Protein AF-A0A7X8UW47-F1 (afdb_monomer)

Secondary structure (DSSP, 8-state):
-PPPEEEEE--SS-EEEEEEETTEEEEEEEETTEEEEEEEESSSS-EEEEEE--SSEEEEE--TTEEEEEETTEEEEEESSTTTSB-TTEEEEEEEEE-TTT---EEEEEEEEEPPHHHHHHHHHHHHT------------------

Structure (mmCIF, N/CA/C/O backbone):
data_AF-A0A7X8UW47-F1
#
_entry.id   AF-A0A7X8UW47-F1
#
loop_
_atom_site.group_PDB
_atom_site.id
_atom_site.type_symbol
_atom_site.label_atom_id
_atom_site.label_alt_id
_atom_site.label_comp_id
_atom_site.label_asym_id
_atom_site.label_entity_id
_atom_site.label_seq_id
_atom_site.pdbx_PDB_ins_code
_atom_site.Cartn_x
_atom_site.Cartn_y
_atom_site.Cartn_z
_atom_site.occupancy
_atom_site.B_iso_or_equiv
_atom_site.auth_seq_id
_atom_site.auth_comp_id
_atom_site.auth_asym_id
_atom_site.auth_atom_id
_atom_site.pdbx_PDB_model_num
ATOM 1 N N . MET A 1 1 ? -7.545 12.767 4.825 1.00 47.69 1 MET A N 1
ATOM 2 C CA . MET A 1 1 ? -6.725 11.984 3.876 1.00 47.69 1 MET A CA 1
ATOM 3 C C . MET A 1 1 ? -5.303 12.008 4.398 1.00 47.69 1 MET A C 1
ATOM 5 O O . MET A 1 1 ? -4.862 13.086 4.776 1.00 47.69 1 MET A O 1
ATOM 9 N N . LEU A 1 2 ? -4.621 10.864 4.472 1.00 59.19 2 LEU A N 1
ATOM 10 C CA . LEU A 1 2 ? -3.179 10.858 4.727 1.00 59.19 2 LEU A CA 1
ATOM 11 C C . LEU A 1 2 ? -2.492 11.300 3.430 1.00 59.19 2 LEU A C 1
ATOM 13 O O . LEU A 1 2 ? -2.779 10.758 2.366 1.00 59.19 2 LEU A O 1
ATOM 17 N N . GLY A 1 3 ? -1.684 12.356 3.507 1.00 59.06 3 GLY A N 1
ATOM 18 C CA . GLY A 1 3 ? -0.936 12.866 2.358 1.00 59.06 3 GLY A CA 1
ATOM 19 C C . GLY A 1 3 ? 0.211 11.933 1.948 1.00 59.06 3 GLY A C 1
ATOM 20 O O . GLY A 1 3 ? 0.523 10.987 2.677 1.00 59.06 3 GLY A O 1
ATOM 21 N N . PRO A 1 4 ? 0.869 12.206 0.809 1.00 64.19 4 PRO A N 1
ATOM 22 C CA . PRO A 1 4 ? 2.034 11.442 0.375 1.00 64.19 4 PRO A CA 1
ATOM 23 C C . PRO A 1 4 ? 3.152 11.491 1.428 1.00 64.19 4 PRO A C 1
ATOM 25 O O . PRO A 1 4 ? 3.484 12.549 1.966 1.00 64.19 4 PRO A O 1
ATOM 28 N N . ILE A 1 5 ? 3.737 10.332 1.728 1.00 63.75 5 ILE A N 1
ATOM 29 C CA . ILE A 1 5 ? 4.875 10.145 2.633 1.00 63.75 5 ILE A CA 1
ATOM 30 C C . ILE A 1 5 ? 6.133 9.925 1.798 1.00 63.75 5 ILE A C 1
ATOM 32 O O . ILE A 1 5 ? 6.163 9.082 0.911 1.00 63.75 5 ILE A O 1
ATOM 36 N N . LEU A 1 6 ? 7.199 10.667 2.091 1.00 57.59 6 LEU A N 1
ATOM 37 C CA . LEU A 1 6 ? 8.483 10.515 1.408 1.00 57.59 6 LEU A CA 1
ATOM 38 C C . LEU A 1 6 ? 9.313 9.406 2.063 1.00 57.59 6 LEU A C 1
ATOM 40 O O . LEU A 1 6 ? 9.721 9.542 3.215 1.00 57.59 6 LEU A O 1
ATOM 44 N N . ILE A 1 7 ? 9.609 8.348 1.310 1.00 60.38 7 ILE A N 1
ATOM 45 C CA . ILE A 1 7 ? 10.465 7.233 1.730 1.00 60.38 7 ILE A CA 1
ATOM 46 C C . ILE A 1 7 ? 11.864 7.431 1.171 1.00 60.38 7 ILE A C 1
ATOM 48 O O . ILE A 1 7 ? 12.021 7.440 -0.037 1.00 60.38 7 ILE A O 1
ATOM 52 N N . LEU A 1 8 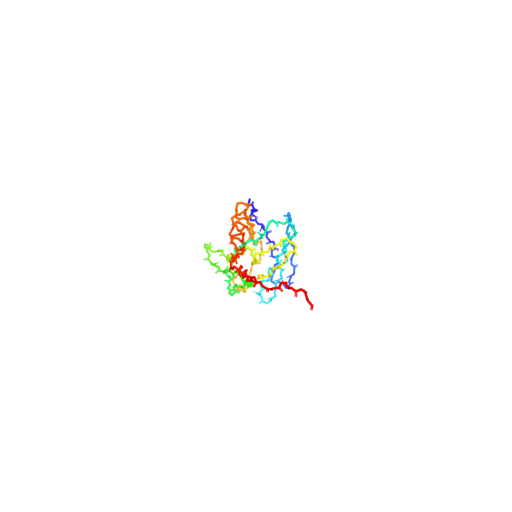? 12.884 7.578 2.016 1.00 51.97 8 LEU A N 1
ATOM 53 C CA . LEU A 1 8 ? 14.282 7.760 1.600 1.00 51.97 8 LEU A CA 1
ATOM 54 C C . LEU A 1 8 ? 14.909 6.396 1.264 1.00 51.97 8 LEU A C 1
ATOM 56 O O . LEU A 1 8 ? 15.164 5.611 2.170 1.00 51.97 8 LEU A O 1
ATOM 60 N N . LEU A 1 9 ? 15.154 6.113 -0.018 1.00 54.44 9 LEU A N 1
ATOM 61 C CA . LEU A 1 9 ? 15.828 4.895 -0.479 1.00 54.44 9 LEU A CA 1
ATOM 62 C C . LEU A 1 9 ? 17.263 5.267 -0.856 1.00 54.44 9 LEU A C 1
ATOM 64 O O . LEU A 1 9 ? 17.506 5.950 -1.848 1.00 54.44 9 LEU A O 1
ATOM 68 N N . ALA A 1 10 ? 18.229 4.901 -0.020 1.00 41.75 10 ALA A N 1
ATOM 69 C CA . ALA A 1 10 ? 19.625 5.263 -0.238 1.00 41.75 10 ALA A CA 1
ATOM 70 C C . ALA A 1 10 ? 20.432 4.075 -0.778 1.00 41.75 10 ALA A C 1
ATOM 72 O O . ALA A 1 10 ? 20.822 3.208 -0.007 1.00 41.75 10 ALA A O 1
ATOM 73 N N . GLY A 1 11 ? 20.791 4.114 -2.065 1.00 39.84 11 GLY A N 1
ATOM 74 C CA . GLY A 1 11 ? 21.943 3.372 -2.592 1.00 39.84 11 GLY A CA 1
ATOM 75 C C . GLY A 1 11 ? 21.636 2.055 -3.310 1.00 39.84 11 GLY A C 1
ATOM 76 O O . GLY A 1 11 ? 20.721 1.328 -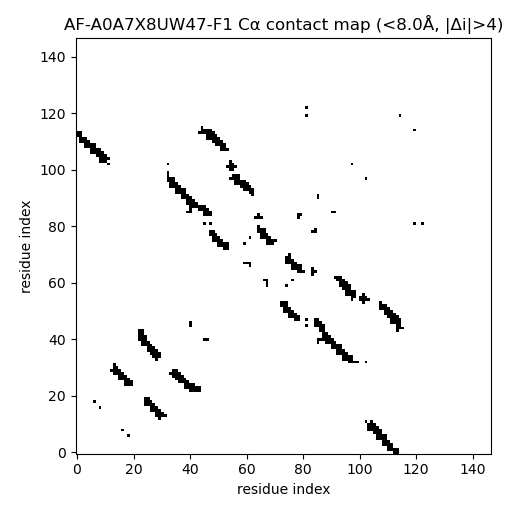2.950 1.00 39.84 11 GLY A O 1
ATOM 77 N N . PHE A 1 12 ? 22.486 1.718 -4.288 1.00 42.22 12 PHE A N 1
ATOM 78 C CA . PHE A 1 12 ? 22.629 0.409 -4.956 1.00 42.22 12 PHE A CA 1
ATOM 79 C C . PHE A 1 12 ? 23.101 -0.718 -3.997 1.00 42.22 12 PHE A C 1
ATOM 81 O O . PHE A 1 12 ? 23.863 -1.602 -4.382 1.00 42.22 12 PHE A O 1
ATOM 88 N N . GLY A 1 13 ? 22.701 -0.672 -2.727 1.00 47.59 13 GLY A N 1
ATOM 89 C CA . GLY A 1 13 ? 23.110 -1.606 -1.685 1.00 47.59 13 GLY A CA 1
ATOM 90 C C . GLY A 1 13 ? 21.907 -2.339 -1.112 1.00 47.59 13 GLY A C 1
ATOM 91 O O . GLY A 1 13 ? 20.848 -1.749 -0.921 1.00 47.59 13 GLY A O 1
ATOM 92 N N . PHE A 1 14 ? 22.087 -3.629 -0.833 1.00 53.28 14 PHE A N 1
ATOM 93 C CA . PHE A 1 14 ? 21.177 -4.414 -0.005 1.00 53.28 14 PHE A CA 1
ATOM 94 C C . PHE A 1 14 ? 20.829 -3.623 1.257 1.00 53.28 14 PHE A C 1
ATOM 96 O O . PHE A 1 14 ? 21.724 -3.177 1.979 1.00 53.28 14 PHE A O 1
ATOM 103 N N . GLY A 1 15 ? 19.541 -3.418 1.504 1.00 62.72 15 GLY A N 1
ATOM 104 C CA . GLY A 1 15 ? 19.109 -2.522 2.564 1.00 62.72 15 GLY A CA 1
ATOM 105 C C . GLY A 1 15 ? 17.682 -2.793 2.995 1.00 62.72 15 GLY A C 1
ATOM 106 O O . GLY A 1 15 ? 16.815 -3.115 2.180 1.00 62.72 15 GLY A O 1
ATOM 107 N N . GLN A 1 16 ? 17.460 -2.659 4.297 1.00 71.81 16 GLN A N 1
ATOM 108 C CA . GLN A 1 16 ? 16.138 -2.634 4.897 1.00 71.81 16 GLN A CA 1
ATOM 109 C C . GLN A 1 16 ? 15.918 -1.249 5.490 1.00 71.81 16 GLN A C 1
ATOM 111 O O . GLN A 1 16 ? 16.742 -0.759 6.262 1.00 71.81 16 GLN A O 1
ATOM 116 N N . TYR A 1 17 ? 14.809 -0.627 5.120 1.00 75.44 17 TYR A N 1
ATOM 117 C CA . TYR A 1 17 ? 14.407 0.684 5.607 1.00 75.44 17 TYR A CA 1
ATOM 118 C C . TYR A 1 17 ? 13.070 0.552 6.301 1.00 75.44 17 TYR A C 1
ATOM 120 O O . TYR A 1 17 ? 12.225 -0.238 5.892 1.00 75.44 17 TYR A O 1
ATOM 128 N N . GLU A 1 18 ? 12.865 1.345 7.338 1.00 81.00 18 GLU A N 1
ATOM 129 C CA . GLU A 1 18 ? 11.630 1.324 8.097 1.00 81.00 18 GLU A CA 1
ATOM 130 C C . GLU A 1 18 ? 11.159 2.744 8.353 1.00 81.00 18 GLU A C 1
ATOM 132 O O . GLU A 1 18 ? 11.944 3.625 8.708 1.00 81.00 18 GLU A O 1
ATOM 137 N N . ILE A 1 19 ? 9.869 2.963 8.136 1.00 81.94 19 ILE A N 1
ATOM 138 C CA . ILE A 1 19 ? 9.208 4.235 8.385 1.00 81.94 19 ILE A CA 1
ATOM 139 C C . ILE A 1 19 ? 7.979 3.951 9.216 1.00 81.94 19 ILE A C 1
ATOM 141 O O . ILE A 1 19 ? 7.097 3.207 8.796 1.00 81.94 19 ILE A O 1
ATOM 145 N N . GLU A 1 20 ? 7.910 4.591 10.372 1.00 83.88 20 GLU A N 1
ATOM 146 C CA . GLU A 1 20 ? 6.740 4.590 11.233 1.00 83.88 20 GLU A CA 1
ATOM 147 C C . GLU A 1 20 ? 6.155 5.999 11.265 1.00 83.88 20 GLU A C 1
ATOM 149 O O . GLU A 1 20 ? 6.876 6.987 11.435 1.00 83.88 20 GLU A O 1
ATOM 154 N N . LYS A 1 21 ? 4.845 6.110 11.052 1.00 79.81 21 LYS A N 1
ATOM 155 C CA . LYS A 1 21 ? 4.142 7.389 11.107 1.00 79.81 21 LYS A CA 1
ATOM 156 C C . LYS A 1 21 ? 2.680 7.162 11.457 1.00 79.81 21 LYS A C 1
ATOM 158 O O . LYS A 1 21 ? 2.057 6.280 10.888 1.00 79.81 21 LYS A O 1
ATOM 163 N N . GLU A 1 22 ? 2.145 7.992 12.357 1.00 74.88 22 GLU A N 1
ATOM 164 C CA . GLU A 1 22 ? 0.703 8.205 12.591 1.00 74.88 22 GLU A CA 1
ATOM 165 C C . GLU A 1 22 ? -0.176 6.956 12.370 1.00 74.88 22 GLU A C 1
ATOM 167 O O . GLU A 1 22 ? -1.115 6.980 11.579 1.00 74.88 22 GLU A O 1
ATOM 172 N N . GLY A 1 23 ? 0.140 5.846 13.047 1.00 84.69 23 GLY A N 1
ATOM 173 C CA . GLY A 1 23 ? -0.704 4.648 13.024 1.00 84.69 23 GLY A CA 1
ATOM 174 C C . GLY A 1 23 ? -0.409 3.608 11.945 1.00 84.69 23 GLY A C 1
ATOM 175 O O . GLY A 1 23 ? -1.174 2.652 11.803 1.00 84.69 23 GLY A O 1
ATOM 176 N N . PHE A 1 24 ? 0.692 3.738 11.210 1.00 87.75 24 PHE A N 1
ATOM 177 C CA . PHE A 1 24 ? 1.183 2.699 10.312 1.00 87.75 24 PHE A CA 1
ATOM 178 C C . PHE A 1 24 ? 2.710 2.612 10.316 1.00 87.75 24 PHE A C 1
ATOM 180 O O . PHE A 1 24 ? 3.424 3.533 10.722 1.00 87.75 24 PHE A O 1
ATOM 187 N N . LYS A 1 25 ? 3.201 1.488 9.803 1.00 90.81 25 LYS A N 1
ATOM 188 C CA . LYS A 1 25 ? 4.615 1.217 9.586 1.00 90.81 25 LYS A CA 1
ATOM 189 C C . LYS A 1 25 ? 4.810 0.618 8.200 1.00 90.81 25 LYS A C 1
ATOM 191 O O . LYS A 1 25 ? 4.037 -0.237 7.780 1.00 90.81 25 LYS A O 1
ATOM 196 N N . VAL A 1 26 ? 5.826 1.077 7.481 1.00 89.69 26 VAL A N 1
ATOM 197 C CA . VAL A 1 26 ? 6.246 0.504 6.200 1.00 89.69 26 VAL A CA 1
ATOM 198 C C . VAL A 1 26 ? 7.696 0.085 6.321 1.00 89.69 26 VAL A C 1
ATOM 200 O O . VAL A 1 26 ? 8.565 0.920 6.573 1.00 89.69 26 VAL A O 1
ATOM 203 N N . ARG A 1 27 ? 7.952 -1.203 6.113 1.00 89.75 27 ARG A N 1
ATOM 204 C CA . ARG A 1 27 ? 9.297 -1.736 5.933 1.00 89.75 27 ARG A CA 1
ATOM 205 C C . ARG A 1 27 ? 9.544 -1.946 4.447 1.00 89.75 27 ARG A C 1
ATOM 207 O O . ARG A 1 27 ? 8.701 -2.499 3.749 1.00 89.75 27 ARG A O 1
ATOM 214 N N . VAL A 1 28 ? 10.687 -1.482 3.965 1.00 86.69 28 VAL A N 1
ATOM 215 C CA . VAL A 1 28 ? 11.116 -1.636 2.579 1.00 86.69 28 VAL A CA 1
ATOM 216 C C . VAL A 1 28 ? 12.376 -2.476 2.552 1.00 86.69 28 VAL A C 1
ATOM 218 O O . VAL A 1 28 ? 13.374 -2.094 3.156 1.00 86.69 28 VAL A O 1
ATOM 221 N N . GLU A 1 29 ? 12.339 -3.601 1.854 1.00 86.38 29 GLU A N 1
ATOM 222 C CA . GLU A 1 29 ? 13.501 -4.456 1.623 1.00 86.38 29 GLU A CA 1
ATOM 223 C C . GLU A 1 29 ? 13.887 -4.390 0.150 1.00 86.38 29 GLU A C 1
ATOM 225 O O . GLU A 1 29 ? 13.025 -4.520 -0.722 1.00 86.38 29 GLU A O 1
ATOM 230 N N . VAL A 1 30 ? 15.173 -4.182 -0.127 1.00 81.88 30 VAL A N 1
ATOM 231 C CA . VAL A 1 30 ? 15.691 -4.121 -1.497 1.00 81.88 30 VAL A CA 1
ATOM 232 C C . VAL A 1 30 ? 16.721 -5.222 -1.704 1.00 81.88 30 VAL A C 1
ATOM 234 O O . VAL A 1 30 ? 17.783 -5.218 -1.079 1.00 81.88 30 VAL A O 1
ATOM 237 N N . GLU A 1 31 ? 16.415 -6.152 -2.606 1.00 81.69 31 GLU A N 1
ATOM 238 C CA . GLU A 1 31 ? 17.276 -7.284 -2.951 1.00 81.69 31 GLU A CA 1
ATOM 239 C C . GLU A 1 31 ? 17.230 -7.537 -4.461 1.00 81.69 31 GLU A 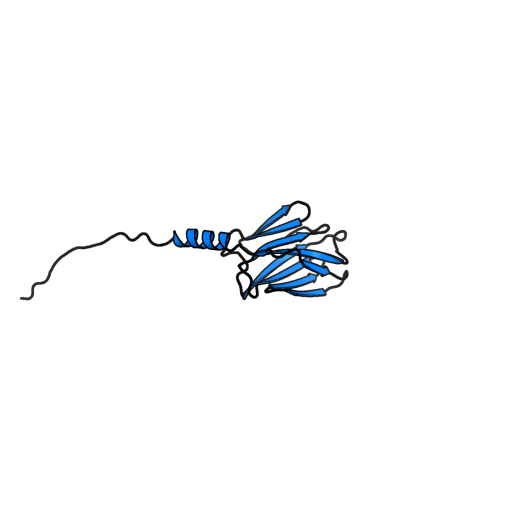C 1
ATOM 241 O O . GLU A 1 31 ? 16.155 -7.701 -5.027 1.00 81.69 31 GLU A O 1
ATOM 246 N N . ALA A 1 32 ? 18.386 -7.566 -5.134 1.00 80.31 32 ALA A N 1
ATOM 247 C CA . ALA A 1 32 ? 18.483 -7.880 -6.568 1.00 80.31 32 ALA A CA 1
ATOM 248 C C . ALA A 1 32 ? 17.474 -7.107 -7.457 1.00 80.31 32 ALA A C 1
ATOM 250 O O . ALA A 1 32 ? 16.816 -7.677 -8.329 1.00 80.31 32 ALA A O 1
ATOM 251 N N . SER A 1 33 ? 17.334 -5.799 -7.206 1.00 78.56 33 SER A N 1
ATOM 252 C CA . SER A 1 33 ? 16.378 -4.901 -7.879 1.00 78.56 33 SER A CA 1
ATOM 253 C C . SER A 1 33 ? 14.895 -5.202 -7.620 1.00 78.56 33 SER A C 1
ATOM 255 O O . SER A 1 33 ? 14.031 -4.643 -8.293 1.00 78.56 33 SER A O 1
ATOM 257 N N . ILE A 1 34 ? 14.581 -6.052 -6.647 1.00 84.69 34 ILE A N 1
ATOM 258 C CA . ILE A 1 34 ? 13.231 -6.283 -6.138 1.00 84.69 34 ILE A CA 1
ATOM 259 C C . ILE A 1 34 ? 13.049 -5.423 -4.892 1.00 84.69 34 ILE A C 1
ATOM 261 O O . ILE A 1 34 ? 13.827 -5.517 -3.946 1.00 84.69 34 ILE A O 1
ATOM 265 N N . TYR A 1 35 ? 12.014 -4.593 -4.908 1.00 84.81 35 TYR A N 1
ATOM 266 C CA . TYR A 1 35 ? 11.599 -3.764 -3.789 1.00 84.81 35 TYR A CA 1
ATOM 267 C C . TYR A 1 35 ? 10.367 -4.405 -3.169 1.00 84.81 35 TYR A C 1
ATOM 269 O O . TYR A 1 35 ? 9.340 -4.553 -3.832 1.00 84.81 35 TYR A O 1
ATOM 277 N N . ARG A 1 36 ? 10.470 -4.785 -1.900 1.00 89.88 36 ARG A N 1
ATOM 278 C CA . ARG A 1 36 ? 9.382 -5.363 -1.117 1.00 89.88 36 ARG A CA 1
ATOM 279 C C . ARG A 1 36 ? 8.922 -4.346 -0.084 1.00 89.88 36 ARG A C 1
ATOM 281 O O . ARG A 1 36 ? 9.726 -3.897 0.721 1.00 89.88 36 ARG A O 1
ATOM 288 N N . TYR A 1 37 ? 7.640 -4.004 -0.104 1.00 89.75 37 TYR A N 1
ATOM 289 C CA . TYR A 1 37 ? 6.997 -3.065 0.809 1.00 89.75 37 TYR A CA 1
ATOM 290 C C . TYR A 1 37 ? 6.065 -3.830 1.728 1.00 89.75 37 TYR A C 1
ATOM 292 O O . TYR A 1 37 ? 4.994 -4.275 1.327 1.00 89.75 37 TYR A O 1
ATOM 300 N N . GLU A 1 38 ? 6.465 -3.963 2.974 1.00 93.88 38 GLU A N 1
ATOM 301 C CA . GLU A 1 38 ? 5.682 -4.580 4.023 1.00 93.88 38 GLU A CA 1
ATOM 302 C C . GLU A 1 38 ? 4.967 -3.470 4.804 1.00 93.88 38 GLU A C 1
ATOM 304 O O . GLU A 1 38 ? 5.578 -2.706 5.552 1.00 93.88 38 GLU A O 1
ATOM 309 N N . VAL A 1 39 ? 3.660 -3.346 4.579 1.00 93.62 39 VAL A N 1
ATOM 310 C CA . VAL A 1 39 ? 2.801 -2.307 5.153 1.00 93.62 39 VAL A CA 1
ATOM 311 C C . VAL A 1 39 ? 2.032 -2.897 6.326 1.00 93.62 39 VAL A C 1
ATOM 313 O O . VAL A 1 39 ? 1.205 -3.790 6.150 1.00 93.62 39 VAL A O 1
ATOM 316 N N . HIS A 1 40 ? 2.283 -2.377 7.520 1.00 95.19 40 HIS A N 1
ATOM 317 C CA . HIS A 1 40 ? 1.585 -2.714 8.752 1.00 95.19 40 HIS A CA 1
ATOM 318 C C . HIS A 1 40 ? 0.664 -1.556 9.143 1.00 95.19 40 HIS A C 1
ATOM 320 O O . HIS A 1 40 ? 1.119 -0.449 9.438 1.00 95.19 40 HIS A O 1
ATOM 326 N N . ASN A 1 41 ? -0.642 -1.814 9.153 1.00 93.50 41 ASN A N 1
ATOM 327 C CA . ASN A 1 41 ? -1.618 -0.903 9.727 1.00 93.50 41 ASN A CA 1
ATOM 328 C C . ASN A 1 41 ? -1.663 -1.122 11.244 1.00 93.50 41 ASN A C 1
ATOM 330 O O . ASN A 1 41 ? -2.181 -2.135 11.698 1.00 93.50 41 ASN A O 1
ATOM 334 N N . ILE A 1 42 ? -1.139 -0.183 12.028 1.00 93.56 42 ILE A N 1
ATOM 335 C CA . ILE A 1 42 ? -1.092 -0.305 13.489 1.00 93.56 42 ILE A CA 1
ATOM 336 C C . ILE A 1 42 ? -2.476 0.008 14.068 1.00 93.56 42 ILE A C 1
ATOM 338 O O . ILE A 1 42 ? -3.029 -0.792 14.820 1.00 93.56 42 ILE A O 1
ATOM 342 N N . ASN A 1 43 ? -3.054 1.159 13.715 1.00 90.44 43 ASN A N 1
ATOM 343 C CA . ASN A 1 43 ? -4.338 1.602 14.271 1.00 90.44 43 ASN A CA 1
ATOM 344 C C . ASN A 1 43 ? -5.147 2.549 13.363 1.00 90.44 43 ASN A C 1
ATOM 346 O O . ASN A 1 43 ? -6.088 3.195 13.828 1.00 90.44 43 ASN A O 1
ATOM 350 N N . LEU A 1 44 ? -4.816 2.633 12.074 1.00 88.69 44 LEU A N 1
ATOM 351 C CA . LEU A 1 44 ? -5.605 3.385 11.103 1.00 88.69 44 LEU A CA 1
ATOM 352 C C . LEU A 1 44 ? -6.899 2.647 10.725 1.00 88.69 44 LEU A C 1
ATOM 354 O O . LEU A 1 44 ? -6.981 1.416 10.833 1.00 88.69 44 LEU A O 1
ATOM 358 N N . PRO A 1 45 ? -7.905 3.366 10.183 1.00 90.19 45 PRO A N 1
ATOM 359 C CA . PRO A 1 45 ? -8.985 2.724 9.442 1.00 90.19 45 PRO A CA 1
ATOM 360 C C . PRO A 1 45 ? -8.422 1.802 8.347 1.00 90.19 45 PRO A C 1
ATOM 362 O O . PRO A 1 45 ? -7.325 2.073 7.851 1.00 90.19 45 PRO A O 1
ATOM 365 N N . PRO A 1 46 ? -9.158 0.748 7.937 1.00 91.88 46 PRO A N 1
ATOM 366 C CA . PRO A 1 46 ? -8.687 -0.211 6.942 1.00 91.88 46 PRO A CA 1
ATOM 367 C C . PRO A 1 46 ? -8.037 0.463 5.730 1.00 91.88 46 PRO A C 1
ATOM 369 O O . PRO A 1 46 ? -8.632 1.354 5.118 1.00 91.88 46 PRO A O 1
ATOM 372 N N . ILE A 1 47 ? -6.804 0.070 5.410 1.00 92.56 47 ILE A N 1
ATOM 373 C CA . ILE A 1 47 ? -6.042 0.641 4.296 1.00 92.56 47 ILE A CA 1
ATOM 374 C C . ILE A 1 47 ? -6.461 -0.078 3.024 1.00 92.56 47 ILE A C 1
ATOM 376 O O . ILE A 1 47 ? -6.291 -1.291 2.913 1.00 92.56 47 ILE A O 1
ATOM 380 N N . ARG A 1 48 ? -7.016 0.680 2.080 1.00 92.81 48 ARG A N 1
ATOM 381 C CA . ARG A 1 48 ? -7.595 0.154 0.840 1.00 92.81 48 ARG A CA 1
ATOM 382 C C . ARG A 1 48 ? -6.751 0.413 -0.388 1.00 92.81 48 ARG A C 1
ATOM 384 O O . ARG A 1 48 ? -7.015 -0.184 -1.416 1.00 92.81 48 ARG A O 1
ATOM 391 N N . SER A 1 49 ? -5.826 1.366 -0.325 1.00 92.06 49 SER A N 1
ATOM 392 C CA . SER A 1 49 ? -4.986 1.685 -1.469 1.00 92.06 49 SER A CA 1
ATOM 393 C C . SER A 1 49 ? -3.546 1.914 -1.056 1.00 92.06 49 SER A C 1
ATOM 395 O O . SER A 1 49 ? -3.262 2.536 -0.030 1.00 92.06 49 SER A O 1
ATOM 397 N N . PHE A 1 50 ? -2.653 1.453 -1.912 1.00 91.19 50 PHE A N 1
ATOM 398 C CA . PHE A 1 50 ? -1.223 1.675 -1.863 1.00 91.19 50 PHE A CA 1
ATOM 399 C C . PHE A 1 50 ? -0.834 2.312 -3.188 1.00 91.19 50 PHE A C 1
ATOM 401 O O . PHE A 1 50 ? -1.218 1.814 -4.243 1.00 91.19 50 PHE A O 1
ATOM 408 N N . SER A 1 51 ? -0.088 3.410 -3.162 1.00 89.44 51 SER A N 1
ATOM 409 C CA . SER A 1 51 ? 0.462 3.973 -4.390 1.00 89.44 51 SER A CA 1
ATOM 410 C C . SER A 1 51 ? 1.880 4.458 -4.192 1.00 89.44 51 SER A C 1
ATOM 412 O O . SER A 1 51 ? 2.179 5.107 -3.188 1.00 89.44 51 SER A O 1
ATOM 414 N N . ILE A 1 52 ? 2.720 4.214 -5.183 1.00 84.81 52 ILE A N 1
ATOM 415 C CA . ILE A 1 52 ? 4.105 4.662 -5.216 1.00 84.81 52 ILE A CA 1
ATOM 416 C C . ILE A 1 52 ? 4.413 5.218 -6.600 1.00 84.81 52 ILE A C 1
ATOM 418 O O . ILE A 1 52 ? 3.850 4.755 -7.588 1.00 84.81 52 ILE A O 1
ATOM 422 N N . GLN A 1 53 ? 5.286 6.219 -6.673 1.00 77.62 53 GLN A N 1
ATOM 423 C CA . GLN A 1 53 ? 5.774 6.747 -7.944 1.00 77.62 53 GLN A CA 1
ATOM 424 C C . GLN A 1 53 ? 7.022 5.977 -8.384 1.00 77.62 53 GLN A C 1
ATOM 426 O O . GLN A 1 53 ? 8.119 6.332 -7.950 1.00 77.62 53 GLN A O 1
ATOM 431 N N . PRO A 1 54 ? 6.905 4.904 -9.186 1.00 65.50 54 PRO A N 1
ATOM 432 C CA . PRO A 1 54 ? 8.070 4.247 -9.756 1.00 65.50 54 PRO A CA 1
ATOM 433 C C . PRO A 1 54 ? 8.829 5.197 -10.687 1.00 65.50 54 PRO A C 1
ATOM 435 O O . PRO A 1 54 ? 8.256 5.831 -11.568 1.00 65.50 54 PRO A O 1
ATOM 438 N N . HIS A 1 55 ? 10.151 5.201 -10.586 1.00 61.72 55 HIS A N 1
ATOM 439 C CA . HIS A 1 55 ? 10.969 5.442 -11.766 1.00 61.72 55 HIS A CA 1
ATOM 440 C C . HIS A 1 55 ? 11.240 4.058 -12.375 1.00 61.72 55 HIS A C 1
ATOM 442 O O . HIS A 1 55 ? 11.917 3.244 -11.763 1.00 61.72 55 HIS A O 1
ATOM 448 N N . HIS A 1 56 ? 10.648 3.746 -13.531 1.00 70.25 56 HIS A N 1
ATOM 449 C CA . HIS A 1 56 ? 10.906 2.526 -14.323 1.00 70.25 56 HIS A CA 1
ATOM 450 C C . HIS A 1 56 ? 10.861 1.175 -13.559 1.00 70.25 56 HIS A C 1
ATOM 452 O O . HIS A 1 56 ? 11.851 0.426 -13.545 1.00 70.25 56 HIS A O 1
ATOM 458 N N . ALA A 1 57 ? 9.706 0.844 -12.967 1.00 72.94 57 ALA A N 1
ATOM 459 C CA . ALA A 1 57 ? 9.437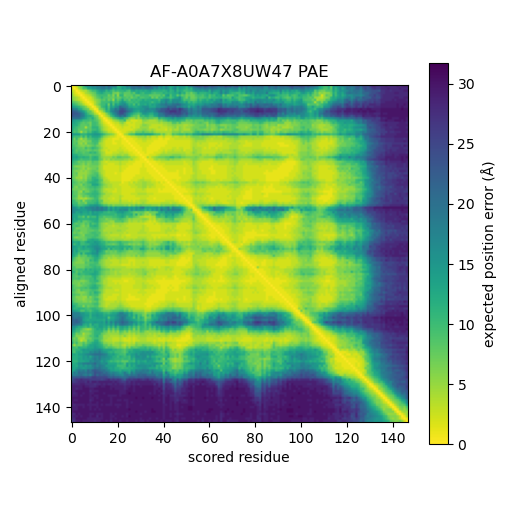 -0.460 -12.347 1.00 72.94 57 ALA A CA 1
ATOM 460 C C . ALA A 1 57 ? 8.430 -1.302 -13.158 1.00 72.94 57 ALA A C 1
ATOM 462 O O . ALA A 1 57 ? 7.730 -0.781 -14.020 1.00 72.94 57 ALA A O 1
ATOM 463 N N . TYR A 1 58 ? 8.409 -2.610 -12.918 1.00 73.75 58 TYR A N 1
ATOM 464 C CA . TYR A 1 58 ? 7.588 -3.619 -13.589 1.00 73.75 58 TYR A CA 1
ATOM 465 C C . TYR A 1 58 ? 7.367 -4.822 -12.654 1.00 73.75 58 TYR A C 1
ATOM 467 O O . TYR A 1 58 ? 7.955 -4.888 -11.574 1.00 73.75 58 TYR A O 1
ATOM 475 N N . ASN A 1 59 ? 6.531 -5.784 -13.062 1.00 81.88 59 ASN A N 1
ATOM 476 C CA . ASN A 1 59 ? 6.162 -6.956 -12.251 1.00 81.88 59 ASN A CA 1
ATOM 477 C C . ASN A 1 59 ? 5.700 -6.559 -10.841 1.00 81.88 59 ASN A C 1
ATOM 479 O O . ASN A 1 59 ? 6.253 -7.021 -9.846 1.00 81.88 59 ASN A O 1
ATOM 483 N N . PHE A 1 60 ? 4.738 -5.640 -10.768 1.00 84.44 60 PHE A N 1
ATOM 484 C CA . PHE A 1 60 ? 4.158 -5.248 -9.493 1.00 84.44 60 PHE A CA 1
ATOM 485 C C . PHE A 1 60 ? 3.245 -6.367 -8.979 1.00 84.44 60 PHE A C 1
ATOM 487 O O . PHE A 1 60 ? 2.312 -6.779 -9.668 1.00 84.44 60 PHE A O 1
ATOM 494 N N . GLU A 1 61 ? 3.494 -6.821 -7.758 1.00 90.31 61 GLU A N 1
ATOM 4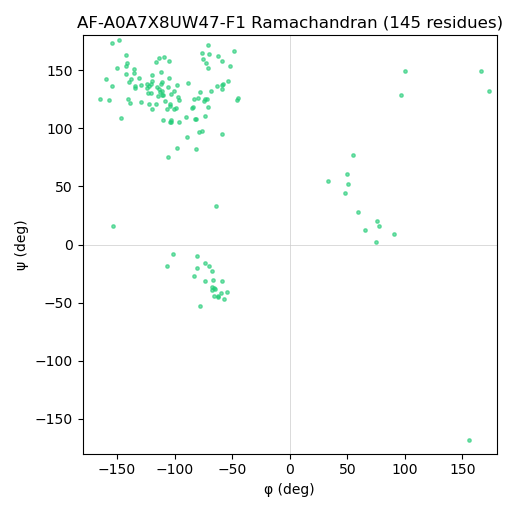95 C CA . GLU A 1 61 ? 2.707 -7.835 -7.070 1.00 90.31 61 GLU A CA 1
ATOM 496 C C . GLU A 1 61 ? 1.999 -7.207 -5.869 1.00 90.31 61 GLU A C 1
ATOM 498 O O . GLU A 1 61 ? 2.593 -6.474 -5.070 1.00 90.31 61 GLU A O 1
ATOM 503 N N . ALA A 1 62 ? 0.715 -7.522 -5.739 1.00 92.69 62 ALA A N 1
ATOM 504 C CA . ALA A 1 62 ? -0.127 -7.141 -4.617 1.00 92.69 62 ALA A CA 1
ATOM 505 C C . ALA A 1 62 ? -0.596 -8.401 -3.868 1.00 92.69 62 ALA A C 1
ATOM 507 O O . ALA A 1 62 ? -0.600 -9.492 -4.446 1.00 92.69 62 ALA A O 1
ATOM 508 N N . PRO A 1 63 ? -0.972 -8.279 -2.585 1.00 92.75 63 PRO A N 1
ATOM 509 C CA . PRO A 1 63 ? -1.568 -9.383 -1.838 1.00 92.75 63 PRO A CA 1
ATOM 510 C C . PRO A 1 63 ? -2.907 -9.822 -2.454 1.00 92.75 63 PRO A C 1
ATOM 512 O O . PRO A 1 63 ? -3.531 -9.083 -3.209 1.00 92.75 63 PRO A O 1
ATOM 515 N N . GLU A 1 64 ? -3.369 -11.023 -2.106 1.00 92.75 64 GLU A N 1
ATOM 516 C CA . GLU A 1 64 ? -4.667 -11.540 -2.559 1.00 92.75 64 GLU A CA 1
ATOM 517 C C . GLU A 1 64 ? -5.823 -10.571 -2.239 1.00 92.75 64 GLU A C 1
ATOM 519 O O . GLU A 1 64 ? -5.850 -9.953 -1.170 1.00 92.75 64 GLU A O 1
ATOM 524 N N . GLY A 1 65 ? -6.771 -10.448 -3.175 1.00 92.62 65 GLY A N 1
ATOM 525 C CA . GLY A 1 65 ? -7.907 -9.525 -3.077 1.00 92.62 65 GLY A CA 1
ATOM 526 C C . GLY A 1 65 ? -7.540 -8.063 -3.341 1.00 92.62 65 GLY A C 1
ATOM 527 O O . GLY A 1 65 ? -8.238 -7.160 -2.877 1.00 92.62 65 GLY A O 1
ATOM 528 N N . TRP A 1 66 ? -6.409 -7.818 -4.011 1.00 95.06 66 TRP A N 1
ATOM 529 C CA . TRP A 1 66 ? -6.001 -6.498 -4.479 1.00 95.06 66 TRP A CA 1
ATOM 530 C C . TRP A 1 66 ? -5.742 -6.510 -5.978 1.00 95.06 66 TRP A C 1
ATOM 532 O O . TRP A 1 66 ? -5.056 -7.390 -6.502 1.00 95.06 66 TRP A O 1
ATOM 542 N N . THR A 1 67 ? -6.200 -5.458 -6.643 1.00 93.12 67 THR A N 1
ATOM 543 C CA . THR A 1 67 ? -5.961 -5.220 -8.062 1.00 93.12 67 THR A CA 1
ATOM 544 C C . THR A 1 67 ? -4.919 -4.120 -8.251 1.00 93.12 67 THR A C 1
ATOM 546 O O . THR A 1 67 ? -4.859 -3.153 -7.488 1.00 93.12 67 THR A O 1
ATOM 549 N N . THR A 1 68 ? -4.068 -4.271 -9.266 1.00 89.56 68 THR A N 1
ATOM 550 C CA . THR A 1 68 ? -2.969 -3.351 -9.572 1.00 89.56 68 THR A CA 1
ATOM 551 C C . THR A 1 68 ? -3.236 -2.602 -10.870 1.00 89.56 68 THR A C 1
ATOM 553 O O . THR A 1 68 ? -3.737 -3.158 -11.848 1.00 89.56 68 THR A O 1
ATOM 556 N N . HIS A 1 69 ? -2.900 -1.316 -10.882 1.00 86.44 69 HIS A N 1
ATOM 557 C CA . HIS A 1 69 ? -3.090 -0.429 -12.021 1.00 86.44 69 HIS A CA 1
ATOM 558 C C . HIS A 1 69 ? -1.912 0.538 -12.140 1.00 86.44 69 HIS A C 1
ATOM 560 O O . HIS A 1 69 ? -1.339 0.975 -11.139 1.00 86.44 69 HIS A O 1
ATOM 566 N N . GLU A 1 70 ? -1.575 0.897 -13.374 1.00 79.75 70 GLU A N 1
ATOM 567 C CA . GLU A 1 70 ? -0.638 1.977 -13.667 1.00 79.75 70 GLU A CA 1
ATOM 568 C C . GLU A 1 70 ? -1.432 3.202 -14.133 1.00 79.75 70 GLU A C 1
ATOM 570 O O . GLU A 1 70 ? -2.176 3.134 -15.110 1.00 79.75 70 GLU A O 1
ATOM 575 N N . GLU A 1 71 ? -1.298 4.322 -13.423 1.00 74.88 71 GLU A N 1
ATOM 576 C CA . GLU A 1 71 ? -2.000 5.567 -13.741 1.00 74.88 71 GLU A CA 1
ATOM 577 C C . GLU A 1 71 ? -1.054 6.756 -13.553 1.00 74.88 71 GLU A C 1
ATOM 579 O O . GLU A 1 71 ? -0.501 6.959 -12.475 1.00 74.88 71 GLU A O 1
ATOM 584 N N . GLY A 1 72 ? -0.838 7.555 -14.604 1.00 69.81 72 GLY A N 1
ATOM 585 C CA . GLY A 1 72 ? -0.065 8.801 -14.504 1.00 69.81 72 GLY A CA 1
ATOM 586 C C . GLY A 1 72 ? 1.382 8.637 -14.011 1.00 69.81 72 GLY A C 1
ATOM 587 O O . GLY A 1 72 ? 1.915 9.552 -13.386 1.00 69.81 72 GLY A O 1
ATOM 588 N N . GLY A 1 73 ? 2.013 7.480 -14.250 1.00 73.81 73 GLY A N 1
ATOM 589 C CA . GLY A 1 73 ? 3.357 7.171 -13.744 1.00 73.81 73 GLY A CA 1
ATOM 590 C C . GLY A 1 73 ? 3.398 6.781 -12.260 1.00 73.81 73 GLY A C 1
ATOM 591 O O . GLY A 1 73 ? 4.467 6.798 -11.653 1.00 73.81 73 GLY A O 1
ATOM 592 N N . LEU A 1 74 ? 2.246 6.450 -11.669 1.00 77.88 74 LEU A N 1
ATOM 593 C CA . LEU A 1 74 ? 2.111 5.838 -10.351 1.00 77.88 74 LEU A CA 1
ATOM 594 C C . LEU A 1 74 ? 1.749 4.360 -10.517 1.00 77.88 74 LEU A C 1
ATOM 596 O O . LEU A 1 74 ? 0.833 4.028 -11.270 1.00 77.88 74 LEU A O 1
ATOM 600 N N . PHE A 1 75 ? 2.404 3.488 -9.751 1.00 82.50 75 PHE A N 1
ATOM 601 C CA . PHE A 1 75 ? 1.842 2.170 -9.477 1.00 82.50 75 PHE A CA 1
ATOM 602 C C . PHE A 1 75 ? 0.862 2.304 -8.332 1.00 82.50 75 PHE A C 1
ATOM 604 O O . PHE A 1 75 ? 1.214 2.797 -7.257 1.00 82.50 75 PHE A O 1
ATOM 611 N N . LYS A 1 76 ? -0.362 1.852 -8.573 1.00 88.31 76 LYS A N 1
ATOM 612 C CA . LYS A 1 76 ? -1.443 1.830 -7.604 1.00 88.31 76 LYS A CA 1
ATOM 613 C C . LYS A 1 76 ? -1.902 0.393 -7.407 1.00 88.31 76 LYS A C 1
ATOM 615 O O . LYS A 1 76 ? -2.049 -0.352 -8.368 1.00 88.31 76 LYS A O 1
ATOM 620 N N . ALA A 1 77 ? -2.150 0.024 -6.163 1.00 91.75 77 ALA A N 1
ATOM 621 C CA . ALA A 1 77 ? -2.857 -1.187 -5.798 1.00 91.75 77 ALA A CA 1
ATOM 622 C C . ALA A 1 77 ? -4.068 -0.804 -4.951 1.00 91.75 77 ALA A C 1
ATOM 624 O O . ALA A 1 77 ? -3.949 0.043 -4.059 1.00 91.75 77 ALA A O 1
ATOM 625 N N . GLU A 1 78 ? -5.216 -1.412 -5.223 1.00 93.00 78 GLU A N 1
ATOM 626 C CA . GLU A 1 78 ? -6.460 -1.192 -4.488 1.00 93.00 78 GLU A CA 1
ATOM 627 C C . GLU A 1 78 ? -7.066 -2.524 -4.049 1.00 93.00 78 GLU A C 1
ATOM 629 O O . GLU A 1 78 ? -7.088 -3.475 -4.821 1.00 93.00 78 GLU A O 1
ATOM 634 N N . ALA A 1 79 ? -7.546 -2.589 -2.809 1.00 92.56 79 ALA A N 1
ATOM 635 C CA . ALA A 1 79 ? -8.285 -3.735 -2.299 1.00 92.56 79 ALA A CA 1
ATOM 636 C C . ALA A 1 79 ? -9.647 -3.834 -2.999 1.00 92.56 79 ALA A C 1
ATOM 638 O O . ALA A 1 79 ? -10.388 -2.846 -3.053 1.00 92.56 79 ALA A O 1
ATOM 639 N N . ASP A 1 80 ? -9.995 -5.030 -3.465 1.00 89.25 80 ASP A N 1
ATOM 640 C CA . ASP A 1 80 ? -11.245 -5.308 -4.180 1.00 89.25 80 ASP A CA 1
ATOM 641 C C . ASP A 1 80 ? -12.464 -5.133 -3.262 1.00 89.25 80 ASP A C 1
ATOM 643 O O . ASP A 1 80 ? -13.548 -4.725 -3.688 1.00 89.25 80 ASP A O 1
ATOM 647 N N . ASP A 1 81 ? -12.276 -5.402 -1.968 1.00 85.44 81 ASP A N 1
ATOM 648 C CA . ASP A 1 81 ? -13.277 -5.209 -0.933 1.00 85.44 81 ASP A CA 1
ATOM 649 C C . ASP A 1 81 ? -12.669 -4.837 0.430 1.00 85.44 81 ASP A C 1
ATOM 651 O O . ASP A 1 81 ? -11.455 -4.790 0.646 1.00 85.44 81 ASP A O 1
ATOM 655 N N . VAL A 1 82 ? -13.556 -4.562 1.390 1.00 84.94 82 VAL A N 1
ATOM 656 C CA . VAL A 1 82 ? -13.161 -4.147 2.741 1.00 84.94 82 VAL A CA 1
ATOM 657 C C . VAL A 1 82 ? -12.462 -5.263 3.526 1.00 84.94 82 VAL A C 1
ATOM 659 O O . VAL A 1 82 ? -11.756 -4.962 4.485 1.00 84.94 82 VAL A O 1
ATOM 662 N N . PHE A 1 83 ? -12.686 -6.531 3.169 1.00 85.75 83 PHE A N 1
ATOM 663 C CA . PHE A 1 83 ? -12.134 -7.691 3.873 1.00 85.75 83 PHE A CA 1
ATOM 664 C C . PHE A 1 83 ? -10.710 -8.004 3.413 1.00 85.75 83 PHE A C 1
ATOM 666 O O . PHE A 1 83 ? -9.914 -8.528 4.190 1.00 85.75 83 PHE A O 1
ATOM 673 N N . SER A 1 84 ? -10.393 -7.631 2.177 1.00 89.81 84 SER A N 1
ATOM 674 C CA . SER A 1 84 ? -9.068 -7.748 1.574 1.00 89.81 84 SER A CA 1
ATOM 675 C C . SER A 1 84 ? -8.140 -6.604 1.998 1.00 89.81 84 SER A C 1
ATOM 677 O O . SER A 1 84 ? -6.917 -6.732 1.951 1.00 89.81 84 SER A O 1
ATOM 679 N N . ALA A 1 85 ? -8.707 -5.490 2.467 1.00 92.06 85 ALA A N 1
ATOM 680 C CA . ALA A 1 85 ? -7.979 -4.330 2.974 1.00 92.06 85 ALA A CA 1
ATOM 681 C C . ALA A 1 85 ? -7.046 -4.653 4.157 1.00 92.06 85 ALA A C 1
ATOM 683 O O . ALA A 1 85 ? -7.257 -5.608 4.903 1.00 92.06 85 ALA A O 1
ATOM 684 N N . ILE A 1 86 ? -6.035 -3.808 4.390 1.00 93.31 86 ILE A N 1
ATOM 685 C CA . ILE A 1 86 ? -5.138 -3.960 5.548 1.00 93.31 86 ILE A CA 1
ATOM 686 C C . ILE A 1 86 ? -5.853 -3.422 6.791 1.00 93.31 86 ILE A C 1
ATOM 688 O O . ILE A 1 86 ? -5.891 -2.207 7.022 1.00 93.31 86 ILE A O 1
ATOM 692 N N . LEU A 1 87 ? -6.465 -4.310 7.575 1.00 93.12 87 LEU A N 1
ATOM 693 C CA . LEU A 1 87 ? -7.162 -3.942 8.812 1.00 93.12 87 LEU A CA 1
ATOM 694 C C . LEU A 1 87 ? -6.170 -3.507 9.905 1.00 93.12 87 LEU A C 1
ATOM 696 O O . LEU A 1 87 ? -4.978 -3.788 9.819 1.00 93.12 87 LEU A O 1
ATOM 700 N N . ALA A 1 88 ? -6.656 -2.836 10.951 1.00 92.38 88 ALA A N 1
ATOM 701 C CA . ALA A 1 88 ? -5.818 -2.485 12.098 1.00 92.38 88 ALA A CA 1
ATOM 702 C C . ALA A 1 88 ? -5.216 -3.744 12.754 1.00 92.38 88 ALA A C 1
ATOM 704 O O . ALA A 1 88 ? -5.900 -4.756 12.917 1.00 92.38 88 ALA A O 1
ATOM 705 N N . GLY A 1 89 ? -3.934 -3.675 13.103 1.00 93.19 89 GLY A N 1
ATOM 706 C CA . GLY A 1 89 ? -3.116 -4.794 13.568 1.00 93.19 89 GLY A CA 1
ATOM 707 C C . GLY A 1 89 ? -2.685 -5.776 12.474 1.00 93.19 89 GLY A C 1
ATOM 708 O O . GLY A 1 89 ? -2.056 -6.784 12.789 1.00 93.19 89 GLY A O 1
ATOM 709 N N . GLN A 1 90 ? -3.033 -5.536 11.204 1.00 95.38 90 GLN A N 1
ATOM 710 C CA . GLN A 1 90 ? -2.661 -6.418 10.099 1.00 95.38 90 GLN A CA 1
ATOM 711 C C . GLN A 1 90 ? -1.537 -5.855 9.247 1.00 95.38 90 GLN A C 1
ATOM 713 O O . GLN A 1 90 ? -1.308 -4.648 9.144 1.00 95.38 90 GLN A O 1
ATOM 718 N N . GLN A 1 91 ? -0.882 -6.784 8.564 1.00 95.81 91 GLN A N 1
ATOM 719 C CA . GLN A 1 91 ? 0.231 -6.521 7.685 1.00 95.81 91 GLN A CA 1
ATOM 720 C C . GLN A 1 91 ? 0.035 -7.205 6.337 1.00 95.81 91 GLN A C 1
ATOM 722 O O . GLN A 1 91 ? -0.503 -8.318 6.254 1.00 95.81 91 GLN A O 1
ATOM 727 N N . ARG A 1 92 ? 0.467 -6.523 5.277 1.00 96.19 92 ARG A N 1
ATOM 728 C CA . ARG A 1 92 ? 0.474 -7.029 3.905 1.00 96.19 92 ARG A CA 1
ATOM 729 C C . ARG A 1 92 ? 1.725 -6.583 3.168 1.00 96.19 92 ARG A C 1
ATOM 731 O O . ARG A 1 92 ? 2.319 -5.561 3.506 1.00 96.19 92 ARG A O 1
ATOM 738 N N . THR A 1 93 ? 2.078 -7.343 2.140 1.00 94.94 93 THR A N 1
ATOM 739 C CA . THR A 1 93 ? 3.310 -7.146 1.383 1.00 94.94 93 THR A CA 1
ATOM 740 C C . THR A 1 93 ? 2.994 -6.869 -0.075 1.00 94.94 93 THR A C 1
ATOM 742 O O . THR A 1 93 ? 2.245 -7.615 -0.698 1.00 94.94 93 THR A O 1
ATOM 745 N N . PHE A 1 94 ? 3.604 -5.816 -0.606 1.00 92.75 94 PHE A N 1
ATOM 746 C CA . PHE A 1 94 ? 3.625 -5.473 -2.022 1.00 92.75 94 PHE A CA 1
ATOM 747 C C . PHE A 1 94 ? 5.046 -5.659 -2.540 1.00 92.75 94 PHE A C 1
ATOM 749 O O . PHE A 1 94 ? 6.008 -5.463 -1.792 1.00 92.75 94 PHE A O 1
ATOM 756 N N . SER A 1 95 ? 5.205 -6.026 -3.803 1.00 90.31 95 SER A N 1
ATOM 757 C CA . SER A 1 95 ? 6.525 -6.190 -4.407 1.00 90.31 95 SER A CA 1
ATOM 758 C C . SER A 1 95 ? 6.565 -5.548 -5.788 1.00 90.31 95 SER A C 1
ATOM 760 O O . SER A 1 95 ? 5.545 -5.426 -6.458 1.00 90.31 95 SER A O 1
ATOM 762 N N . MET A 1 96 ? 7.736 -5.086 -6.211 1.00 87.31 96 MET A N 1
ATOM 763 C CA . MET A 1 96 ? 7.970 -4.721 -7.604 1.00 87.31 96 MET A CA 1
ATOM 764 C C . MET A 1 96 ? 9.422 -4.933 -7.983 1.00 87.31 96 MET A C 1
ATOM 766 O O . MET A 1 96 ? 10.321 -4.807 -7.149 1.00 87.31 96 MET A O 1
ATOM 770 N N . ARG A 1 97 ? 9.664 -5.201 -9.264 1.00 84.31 97 ARG A N 1
ATOM 771 C CA . ARG A 1 97 ? 11.011 -5.220 -9.823 1.00 84.31 97 ARG A CA 1
ATOM 772 C C . ARG A 1 97 ? 11.308 -3.897 -10.512 1.00 84.31 97 ARG A C 1
ATOM 774 O O . ARG A 1 97 ? 10.497 -3.355 -11.249 1.00 84.31 97 ARG A O 1
ATOM 781 N N . VAL A 1 98 ? 12.502 -3.381 -10.291 1.00 78.06 98 VAL A N 1
ATOM 782 C CA . VAL A 1 98 ? 12.955 -2.098 -10.821 1.00 78.06 98 VAL A CA 1
ATOM 783 C C . VAL A 1 98 ? 14.053 -2.344 -11.856 1.00 78.06 98 VAL A C 1
ATOM 785 O O . VAL A 1 98 ? 14.895 -3.224 -11.689 1.00 78.06 98 VAL A O 1
ATOM 788 N N . THR A 1 99 ? 14.030 -1.618 -12.975 1.00 74.06 99 THR A N 1
ATOM 789 C CA . THR A 1 99 ? 15.099 -1.713 -13.990 1.00 74.06 99 THR A CA 1
ATOM 790 C C . THR A 1 99 ? 16.365 -0.977 -13.536 1.00 74.06 99 THR A C 1
ATOM 792 O O . THR A 1 99 ? 16.320 -0.146 -12.634 1.00 74.06 99 THR A O 1
ATOM 795 N N . SER A 1 100 ? 17.509 -1.216 -14.182 1.00 64.44 100 SER A N 1
ATOM 796 C CA . SER A 1 100 ? 18.764 -0.508 -13.872 1.00 64.44 100 SER A CA 1
ATOM 797 C C . SER A 1 100 ? 18.669 1.020 -14.028 1.00 64.44 100 SER A C 1
ATOM 799 O O . SER A 1 100 ? 19.311 1.737 -13.268 1.00 64.44 100 SER A O 1
ATOM 801 N N . GLY A 1 101 ? 17.839 1.523 -14.953 1.00 58.56 101 GLY A N 1
ATOM 802 C CA . GLY A 1 101 ? 17.525 2.955 -15.096 1.00 58.56 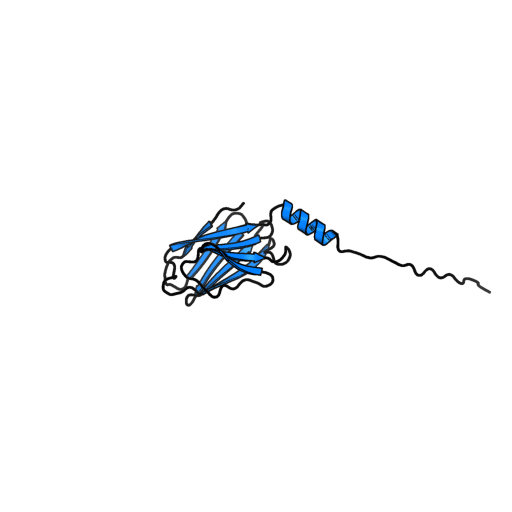101 GLY A CA 1
ATOM 803 C C . GLY A 1 101 ? 16.463 3.471 -14.115 1.00 58.56 101 GLY A C 1
ATOM 804 O O . GLY A 1 101 ? 16.249 4.675 -14.011 1.00 58.56 101 GLY A O 1
ATOM 805 N N . GLY A 1 102 ? 15.801 2.562 -13.399 1.00 52.94 102 GLY A N 1
ATOM 806 C CA . GLY A 1 102 ? 14.818 2.849 -12.362 1.00 52.94 102 GLY A CA 1
ATOM 807 C C . GLY A 1 102 ? 15.352 2.722 -10.944 1.00 52.94 102 GLY A C 1
ATOM 808 O O . GLY A 1 102 ? 14.632 3.064 -10.013 1.00 52.94 102 GLY A O 1
ATOM 809 N N . ALA A 1 103 ? 16.577 2.215 -10.760 1.00 55.22 103 ALA A N 1
ATOM 810 C CA . ALA A 1 103 ? 17.205 2.070 -9.453 1.00 55.22 103 ALA A CA 1
ATOM 811 C C . ALA A 1 103 ? 17.303 3.450 -8.790 1.00 55.22 103 ALA A C 1
ATOM 813 O O . ALA A 1 103 ? 18.203 4.245 -9.071 1.00 55.22 103 ALA A O 1
ATOM 814 N N . VAL A 1 104 ? 16.313 3.763 -7.954 1.00 55.78 104 VAL A N 1
ATOM 815 C CA . VAL A 1 104 ? 16.189 5.083 -7.352 1.00 55.78 104 VAL A CA 1
ATOM 816 C C . VAL A 1 104 ? 17.254 5.216 -6.275 1.00 55.78 104 VAL A C 1
ATOM 818 O O . VAL A 1 104 ? 17.182 4.599 -5.215 1.00 55.78 104 VAL A O 1
ATOM 821 N N . LEU A 1 105 ? 18.237 6.068 -6.553 1.00 52.25 105 LEU A N 1
ATOM 822 C CA . LEU A 1 105 ? 19.090 6.697 -5.555 1.00 52.25 105 LEU A CA 1
ATOM 823 C C . LEU A 1 105 ? 18.329 7.907 -4.986 1.00 52.25 105 LEU A C 1
ATOM 825 O O . LEU A 1 105 ? 18.520 9.025 -5.457 1.00 52.25 105 LEU A O 1
ATOM 829 N N . GLY A 1 106 ? 17.421 7.722 -4.023 1.00 56.84 106 GLY A N 1
ATOM 830 C CA . GLY A 1 106 ? 16.702 8.855 -3.432 1.00 56.84 106 GLY A CA 1
ATOM 831 C C . GLY A 1 106 ? 15.341 8.569 -2.798 1.00 56.84 106 GLY A C 1
ATOM 832 O O . GLY A 1 106 ? 14.951 7.435 -2.544 1.00 56.84 106 GLY A O 1
ATOM 833 N N . LYS A 1 107 ? 14.608 9.647 -2.492 1.00 61.91 107 LYS A N 1
ATOM 834 C CA . LYS A 1 107 ? 13.283 9.566 -1.864 1.00 61.91 107 LYS A CA 1
ATOM 835 C C . LYS A 1 107 ? 12.205 9.187 -2.882 1.00 61.91 107 LYS A C 1
ATOM 837 O O . LYS A 1 107 ? 12.095 9.867 -3.894 1.00 61.91 107 LYS A O 1
ATOM 842 N N . MET A 1 108 ? 11.361 8.203 -2.580 1.00 72.31 108 MET A N 1
ATOM 843 C CA . MET A 1 108 ? 10.145 7.897 -3.338 1.00 72.31 108 MET A CA 1
ATOM 844 C C . MET A 1 108 ? 8.901 8.257 -2.518 1.00 72.31 108 MET A C 1
ATOM 846 O O . MET A 1 108 ? 8.790 7.836 -1.363 1.00 72.31 108 MET A O 1
ATOM 850 N N . PRO A 1 109 ? 7.956 9.035 -3.072 1.00 74.88 109 PRO A N 1
ATOM 851 C CA . PRO A 1 109 ? 6.686 9.278 -2.413 1.00 74.88 109 PRO A CA 1
ATOM 852 C C . PRO A 1 109 ? 5.824 8.009 -2.458 1.00 74.88 109 PRO A C 1
ATOM 854 O O . PRO A 1 109 ? 5.552 7.457 -3.525 1.00 74.88 109 PRO A O 1
ATOM 857 N N . LEU A 1 110 ? 5.380 7.572 -1.285 1.00 82.62 110 LEU A N 1
ATOM 858 C CA . LEU A 1 110 ? 4.406 6.513 -1.070 1.00 82.62 110 LEU A CA 1
ATOM 859 C C . LEU A 1 110 ? 3.161 7.114 -0.422 1.00 82.62 110 LEU A C 1
ATOM 861 O O . LEU A 1 110 ? 3.254 7.895 0.520 1.00 82.62 110 LEU A O 1
ATOM 865 N N . THR A 1 111 ? 1.983 6.730 -0.897 1.00 87.12 111 THR A N 1
ATOM 866 C CA . THR A 1 111 ? 0.704 7.162 -0.325 1.00 87.12 111 THR A CA 1
ATOM 867 C C . THR A 1 111 ? -0.120 5.945 0.059 1.00 87.12 111 THR A C 1
ATOM 869 O O . THR A 1 111 ? -0.232 4.991 -0.712 1.00 87.12 111 THR A O 1
ATOM 872 N N . LEU A 1 112 ? -0.709 5.993 1.253 1.00 88.25 112 LEU A N 1
ATOM 873 C CA . LEU A 1 112 ? -1.667 5.005 1.738 1.00 88.25 112 LEU A CA 1
ATOM 874 C C . LEU A 1 112 ? -3.046 5.656 1.817 1.00 88.25 112 LEU A C 1
ATOM 876 O O . LEU A 1 112 ? -3.205 6.725 2.408 1.00 88.25 112 LEU A O 1
ATOM 880 N N . GLY A 1 113 ? -4.048 5.011 1.228 1.00 86.44 113 GLY A N 1
ATOM 881 C CA . GLY A 1 113 ? -5.433 5.465 1.283 1.00 86.44 113 GLY A CA 1
ATOM 882 C C . GLY A 1 113 ? -6.241 4.618 2.260 1.00 86.44 113 GLY A C 1
ATOM 883 O O . GLY A 1 113 ? -6.584 3.485 1.921 1.00 86.44 113 GLY A O 1
ATOM 884 N N . PRO A 1 114 ? -6.574 5.122 3.459 1.00 83.50 114 PRO A N 1
ATOM 885 C CA . PRO A 1 114 ? -7.552 4.473 4.323 1.00 83.50 114 PRO A CA 1
ATOM 886 C C . PRO A 1 114 ? -8.970 4.618 3.752 1.00 83.50 114 PRO A C 1
ATOM 888 O 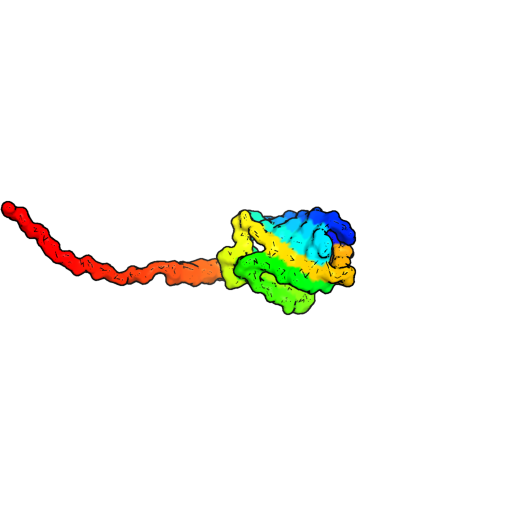O . PRO A 1 114 ? -9.285 5.606 3.080 1.00 83.50 114 PRO A O 1
ATOM 891 N N . TYR A 1 115 ? -9.858 3.668 4.051 1.00 78.88 115 TYR A N 1
ATOM 892 C CA . TYR A 1 115 ? -11.288 3.869 3.831 1.00 78.88 115 TYR A CA 1
ATOM 893 C C . TYR A 1 115 ? -11.772 5.093 4.612 1.00 78.88 115 TYR A C 1
ATOM 895 O O . TYR A 1 115 ? -11.425 5.301 5.777 1.00 78.88 115 TYR A O 1
ATOM 903 N N . THR A 1 116 ? -12.624 5.893 3.976 1.00 76.44 116 THR A N 1
ATOM 904 C CA . THR A 1 116 ? -13.340 6.956 4.683 1.00 76.44 116 THR A CA 1
ATOM 905 C C . THR A 1 116 ? -14.418 6.352 5.577 1.00 76.44 116 THR A C 1
ATOM 907 O O . THR A 1 116 ? -14.933 5.266 5.300 1.00 76.44 116 THR A O 1
ATOM 910 N N . GLU A 1 117 ? -14.817 7.077 6.621 1.00 71.38 117 GLU A N 1
ATOM 911 C CA . GLU A 1 117 ? -15.904 6.648 7.506 1.00 71.38 117 GLU A CA 1
ATOM 912 C C . GLU A 1 117 ? -17.192 6.346 6.722 1.00 71.38 117 GLU A C 1
ATOM 914 O O . GLU A 1 117 ? -17.843 5.328 6.949 1.00 71.38 117 GLU A O 1
ATOM 919 N N . THR A 1 118 ? -17.506 7.174 5.723 1.00 69.75 118 THR A N 1
ATOM 920 C CA . THR A 1 118 ? -18.620 6.965 4.792 1.00 69.75 118 THR A CA 1
ATOM 921 C C . THR A 1 118 ? -18.510 5.624 4.069 1.00 69.75 118 THR A C 1
ATOM 923 O O . THR A 1 118 ? -19.471 4.860 4.034 1.00 69.75 118 THR A O 1
ATOM 926 N N . SER A 1 119 ? -17.328 5.297 3.545 1.00 68.00 119 SER A N 1
ATOM 927 C CA . SER A 1 119 ? -17.099 4.042 2.820 1.00 68.00 119 SER A CA 1
ATOM 928 C C . SER A 1 119 ? -17.248 2.819 3.731 1.00 68.00 119 SER A C 1
ATOM 930 O O . SER A 1 119 ? -17.828 1.813 3.331 1.00 68.00 119 SER A O 1
ATOM 932 N N . LEU A 1 120 ? -16.782 2.919 4.981 1.00 70.50 120 LEU A N 1
ATOM 933 C CA . LEU A 1 120 ? -16.943 1.860 5.981 1.00 70.50 120 LEU A CA 1
ATOM 934 C C . LEU A 1 120 ? -18.408 1.668 6.383 1.00 70.50 120 LEU A C 1
ATOM 936 O O . LEU A 1 120 ? -18.849 0.533 6.551 1.00 70.50 120 LEU A O 1
ATOM 940 N N . ARG A 1 121 ? -19.178 2.755 6.522 1.00 73.69 121 ARG A N 1
ATOM 941 C CA . ARG A 1 121 ? -20.622 2.685 6.798 1.00 73.69 121 ARG A CA 1
ATOM 942 C C . ARG A 1 121 ? -21.371 1.986 5.664 1.00 73.69 121 ARG A C 1
ATOM 944 O O . ARG A 1 121 ? -22.170 1.098 5.944 1.00 73.69 121 ARG A O 1
ATOM 951 N N . PHE A 1 122 ? -21.065 2.314 4.409 1.00 66.81 122 PHE A N 1
ATOM 952 C CA . PHE A 1 122 ? -21.647 1.625 3.253 1.00 66.81 122 PHE A CA 1
ATOM 953 C C . PHE A 1 122 ? -21.270 0.141 3.207 1.00 66.81 122 PHE A C 1
ATOM 955 O O . PHE A 1 122 ? -22.152 -0.697 3.043 1.00 66.81 122 PHE A O 1
ATOM 962 N N . ALA A 1 123 ? -19.999 -0.206 3.432 1.00 66.69 123 ALA A N 1
ATOM 963 C CA . ALA A 1 123 ? -19.567 -1.603 3.478 1.00 66.69 123 ALA A CA 1
ATOM 964 C C . ALA A 1 123 ? -20.300 -2.403 4.573 1.00 66.69 123 ALA A C 1
ATOM 966 O O . ALA A 1 123 ? -20.743 -3.523 4.326 1.00 66.69 123 ALA A O 1
ATOM 967 N N . ARG A 1 124 ? -20.495 -1.808 5.761 1.00 69.75 124 ARG A N 1
ATOM 968 C CA . ARG A 1 124 ? -21.275 -2.406 6.862 1.00 69.75 124 ARG A CA 1
ATOM 969 C C . ARG A 1 124 ? -22.760 -2.550 6.533 1.00 69.75 124 ARG A C 1
ATOM 971 O O . ARG A 1 124 ? -23.374 -3.534 6.925 1.00 69.75 124 ARG A O 1
ATOM 978 N N . MET A 1 125 ? -23.342 -1.587 5.821 1.00 70.38 125 MET A N 1
ATOM 979 C CA . MET A 1 125 ? -24.737 -1.659 5.384 1.00 70.38 125 MET A CA 1
ATOM 980 C C . MET A 1 125 ? -24.938 -2.799 4.380 1.00 70.38 125 MET A C 1
ATOM 982 O O . MET A 1 125 ? -25.863 -3.587 4.528 1.00 70.38 125 MET A O 1
ATOM 986 N N . LEU A 1 126 ? -24.036 -2.939 3.404 1.00 65.19 126 LEU A N 1
ATOM 987 C CA . LEU A 1 126 ? -24.091 -4.011 2.408 1.00 65.19 126 LEU A CA 1
ATOM 988 C C . LEU A 1 126 ? -23.829 -5.397 3.014 1.00 65.19 126 LEU A C 1
ATOM 990 O O . LEU A 1 126 ? -24.475 -6.365 2.618 1.00 65.19 126 LEU A O 1
ATOM 994 N N . SER A 1 127 ? -22.928 -5.509 3.996 1.00 62.22 127 SER A N 1
ATOM 995 C CA . SER A 1 127 ? -22.698 -6.776 4.700 1.00 62.22 127 SER A CA 1
ATOM 996 C C . SER A 1 127 ? -23.837 -7.134 5.662 1.00 62.22 127 SER A C 1
ATOM 998 O O . SER A 1 127 ? -24.157 -8.313 5.799 1.00 62.22 127 SER A O 1
ATOM 1000 N N . GLY A 1 128 ? -24.504 -6.139 6.255 1.00 55.38 128 GLY A N 1
ATOM 1001 C CA . GLY A 1 128 ? -25.701 -6.311 7.084 1.00 55.38 128 GLY A CA 1
ATOM 1002 C C . GLY A 1 128 ? -26.960 -6.729 6.314 1.00 55.38 128 GLY A C 1
ATOM 1003 O O . GLY A 1 128 ? -27.875 -7.279 6.915 1.00 55.38 128 GLY A O 1
ATOM 1004 N N . ILE A 1 129 ? -27.002 -6.544 4.989 1.00 53.25 129 ILE A N 1
ATOM 1005 C CA . ILE A 1 129 ? -28.086 -7.061 4.129 1.00 53.25 129 ILE A CA 1
ATOM 1006 C C . ILE A 1 129 ? -27.978 -8.589 3.944 1.00 53.25 129 ILE A C 1
ATOM 1008 O O . ILE A 1 129 ? -28.952 -9.246 3.581 1.00 53.25 129 ILE A O 1
ATOM 1012 N N . LYS A 1 130 ? -26.827 -9.203 4.254 1.00 47.06 130 LYS A N 1
ATOM 1013 C CA . LYS A 1 130 ? -26.670 -10.664 4.260 1.00 47.06 130 LYS A CA 1
ATOM 1014 C C . LYS A 1 130 ? -26.807 -11.236 5.679 1.00 47.06 130 LYS A C 1
ATOM 1016 O O . LYS A 1 130 ? -25.784 -11.507 6.304 1.00 47.06 130 LYS A O 1
ATOM 1021 N N . ARG A 1 131 ? -28.050 -11.468 6.146 1.00 46.69 131 ARG A N 1
ATOM 1022 C CA . ARG A 1 131 ? -28.532 -12.651 6.931 1.00 46.69 131 ARG A CA 1
ATOM 1023 C C . ARG A 1 131 ? -29.916 -12.398 7.579 1.00 46.69 131 ARG A C 1
ATOM 1025 O O . ARG A 1 131 ? -30.111 -11.293 8.073 1.00 46.69 131 ARG A O 1
ATOM 1032 N N . PRO A 1 132 ? -30.780 -13.420 7.776 1.00 45.59 132 PRO A N 1
ATOM 1033 C CA . PRO A 1 132 ? -30.977 -14.679 7.045 1.00 45.59 132 PRO A CA 1
ATOM 1034 C C . PRO A 1 132 ? -32.360 -14.718 6.347 1.00 45.59 132 PRO A C 1
ATOM 1036 O O . PRO A 1 132 ? -33.282 -14.003 6.725 1.00 45.59 132 PRO A O 1
ATOM 1039 N N . VAL A 1 133 ? -32.535 -15.590 5.350 1.00 45.88 133 VAL A N 1
ATOM 1040 C CA . VAL A 1 133 ? -33.884 -16.041 4.974 1.00 45.88 133 VAL A CA 1
ATOM 1041 C C . VAL A 1 133 ? -34.308 -17.052 6.040 1.00 45.88 133 VAL A C 1
ATOM 1043 O O . VAL A 1 133 ? -33.882 -18.202 6.002 1.00 45.88 133 VAL A O 1
ATOM 1046 N N . GLU A 1 134 ? -35.080 -16.607 7.027 1.00 54.97 134 GLU A N 1
ATOM 1047 C CA . GLU A 1 134 ? -35.988 -17.491 7.762 1.00 54.97 134 GLU A CA 1
ATOM 1048 C C . GLU A 1 134 ? -37.245 -17.707 6.914 1.00 54.97 134 GLU A C 1
ATOM 1050 O O . GLU A 1 134 ? -37.864 -16.727 6.506 1.00 54.97 134 GLU A O 1
ATOM 1055 N N . GLN A 1 135 ? -37.599 -18.973 6.659 1.00 42.97 135 GLN A N 1
ATOM 1056 C CA . GLN A 1 135 ? -38.960 -19.515 6.452 1.00 42.97 135 GLN A CA 1
ATOM 1057 C C . GLN A 1 135 ? -38.836 -20.991 6.010 1.00 42.97 135 GLN A C 1
ATOM 1059 O O . GLN A 1 135 ? -38.045 -21.285 5.122 1.00 42.97 135 GLN A O 1
ATOM 1064 N N . GLY A 1 136 ? -39.550 -21.987 6.543 1.00 40.50 136 GLY A N 1
ATOM 1065 C CA . GLY A 1 136 ? -40.621 -22.030 7.545 1.00 40.50 136 GLY A CA 1
ATOM 1066 C C . GLY A 1 136 ? -40.459 -23.272 8.439 1.00 40.50 136 GLY A C 1
ATOM 1067 O O . GLY A 1 136 ? -39.733 -24.202 8.105 1.00 40.50 136 GLY A O 1
ATOM 1068 N N . LEU A 1 137 ? -40.953 -23.249 9.675 1.00 51.56 137 LEU A N 1
ATOM 1069 C CA . LEU A 1 137 ? -42.357 -23.502 10.021 1.00 51.56 137 LEU A CA 1
ATOM 1070 C C . LEU A 1 137 ? -42.847 -24.858 9.478 1.00 51.56 137 LEU A C 1
ATOM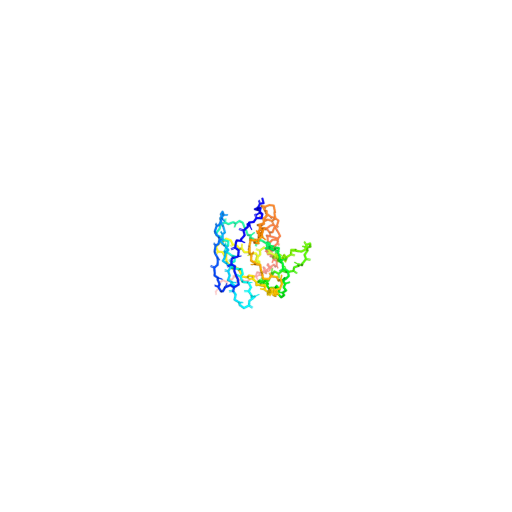 1072 O O . LEU A 1 137 ? -43.539 -24.931 8.468 1.00 51.56 137 LEU A O 1
ATOM 1076 N N . GLY A 1 138 ? -42.449 -25.929 10.165 1.00 43.03 138 GLY A N 1
ATOM 1077 C CA . GLY A 1 138 ? -43.129 -27.219 10.135 1.00 43.03 138 GLY A CA 1
ATOM 1078 C C . GLY A 1 138 ? -43.874 -27.398 11.450 1.00 43.03 138 GLY A C 1
ATOM 1079 O O . GLY A 1 138 ? -43.396 -28.101 12.333 1.00 43.03 138 GLY A O 1
ATOM 1080 N N . ASP A 1 139 ? -44.997 -26.694 11.582 1.00 52.19 139 ASP A N 1
ATOM 1081 C CA . ASP A 1 139 ? -46.053 -27.068 12.518 1.00 52.19 139 ASP A CA 1
ATOM 1082 C C . ASP A 1 139 ? -46.705 -28.336 11.957 1.00 52.19 139 ASP A C 1
ATOM 1084 O O . ASP A 1 139 ? -47.243 -28.333 10.847 1.00 52.19 139 ASP A O 1
ATOM 1088 N N . SER A 1 140 ? -46.635 -29.431 12.702 1.00 51.44 140 SER A N 1
ATOM 1089 C CA . SER A 1 140 ? -47.549 -30.552 12.519 1.00 51.44 140 SER A CA 1
ATOM 1090 C C . SER A 1 140 ? -47.815 -31.189 13.875 1.00 51.44 140 SER A C 1
ATOM 1092 O O . SER A 1 140 ? -46.938 -31.813 14.472 1.00 51.44 140 SER A O 1
ATOM 1094 N N . ASP A 1 141 ? -49.045 -30.950 14.319 1.00 52.50 141 ASP A N 1
ATOM 1095 C CA . ASP A 1 141 ? -49.764 -31.524 15.448 1.00 52.50 141 ASP A CA 1
ATOM 1096 C C . ASP A 1 141 ? -49.717 -33.063 15.544 1.00 52.50 141 ASP A C 1
ATOM 1098 O O . ASP A 1 141 ? -49.478 -33.764 14.561 1.00 52.50 141 ASP A O 1
ATOM 1102 N N . HIS A 1 142 ? -50.134 -33.531 16.734 1.00 46.06 142 HIS A N 1
ATOM 1103 C CA . HIS A 1 142 ? -50.507 -34.893 17.170 1.00 46.06 142 HIS A CA 1
ATOM 1104 C C . HIS A 1 142 ? -49.378 -35.670 17.882 1.00 46.06 142 HIS A C 1
ATOM 1106 O O . HIS A 1 142 ? -48.283 -35.804 17.365 1.00 46.06 142 HIS A O 1
ATOM 1112 N N . HIS A 1 143 ? -49.544 -36.259 19.071 1.00 44.06 143 HIS A N 1
ATOM 1113 C CA . HIS A 1 143 ? -50.739 -36.716 19.781 1.00 44.06 143 HIS A CA 1
ATOM 1114 C C . HIS A 1 143 ? -50.357 -36.967 21.259 1.00 44.06 143 HIS A C 1
ATOM 1116 O O . HIS A 1 143 ? -49.440 -37.743 21.521 1.00 44.06 143 HIS A O 1
ATOM 1122 N N . GLU A 1 144 ? -51.055 -36.359 22.222 1.00 46.41 144 GLU A N 1
ATOM 1123 C CA . GLU A 1 144 ? -51.118 -36.874 23.598 1.00 46.41 144 GLU A CA 1
ATOM 1124 C C . GLU A 1 144 ? -52.401 -37.700 23.759 1.00 46.41 144 GLU A C 1
ATOM 1126 O O . GLU A 1 144 ? -53.506 -37.216 23.506 1.00 46.41 144 GLU A O 1
ATOM 1131 N N . SER A 1 145 ? -52.267 -38.936 24.240 1.00 43.12 145 SER A N 1
ATOM 1132 C CA . SER A 1 145 ? -53.241 -39.536 25.158 1.00 43.12 145 SER A CA 1
ATOM 1133 C C . SER A 1 145 ? -52.592 -40.662 25.965 1.00 43.12 145 SER A C 1
ATOM 1135 O O . SER A 1 145 ? -52.047 -41.592 25.367 1.00 43.12 145 SER A O 1
ATOM 1137 N N . PRO A 1 146 ? -52.652 -40.599 27.307 1.00 52.12 146 PRO A N 1
ATOM 1138 C CA . PRO A 1 146 ? -52.315 -41.706 28.183 1.00 52.12 146 PRO A CA 1
ATOM 1139 C C . PRO A 1 146 ? -53.554 -42.583 28.425 1.00 52.12 146 PRO A C 1
ATOM 1141 O O . PRO A 1 146 ? -54.658 -42.076 28.636 1.00 52.12 146 PRO A O 1
ATOM 1144 N N . GLY A 1 147 ? -53.352 -43.899 28.422 1.00 49.69 147 GLY A N 1
ATOM 1145 C CA . GLY A 1 147 ? -54.318 -44.920 28.823 1.00 49.69 147 GLY A CA 1
ATOM 1146 C C . GLY A 1 147 ? -53.578 -46.155 29.296 1.00 49.69 147 GLY A C 1
ATOM 1147 O O . GLY A 1 147 ? -52.687 -46.602 28.540 1.00 49.69 147 GLY A O 1
#

Nearest PDB structures (foldseek):
  6qfs-assembly7_G  TM=4.333E-01  e=6.421E-03  Cellulomonas fimi
  3ndy-assembly1_F  TM=4.435E-01  e=1.732E-02  Clostridium cellulovorans
  2rtt-assembly1_A  TM=4.129E-01  e=1.266E-02  Streptomyces coelicolor
  8g0o-assembly1_A  TM=6.339E-01  e=1.019E+00  Cutibacterium acnes HL110PA3
  8g0o-assembly2_B  TM=6.240E-01  e=1.907E+00  Cutibacterium acnes HL110PA3

Sequence (147 aa):
MLGPILILLAGFGFGQYEIEK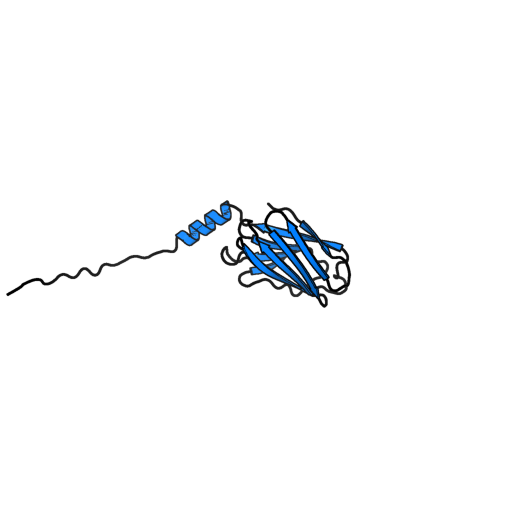EGFKVRVEVEASIYRYEVHNINLPPIRSFSIQPHHAYNFEAPEGWTTHEEGGLFKAEADDVFSAILAGQQRTFSMRVTSGGAVLGKMPLTLGPYTETSLRFARMLSGIKRPVEQGLGDSDHHESPG

pLDDT: mean 74.48, std 16.83, range [39.84, 96.19]

Radius of gyration: 23.27 Å; Cα contacts (8 Å, |Δi|>4): 290; chains: 1; bounding box: 77×58×44 Å

Solvent-accessible surface area (backbone atoms only — not comparable to full-atom values): 8451 Å² total; per-residue (Å²): 131,68,66,74,42,77,42,79,38,80,52,104,52,82,45,78,47,78,48,75,54,99,41,32,37,40,36,38,39,40,54,96,53,32,41,34,41,39,40,32,24,56,66,40,60,39,34,34,32,44,34,35,54,57,52,59,58,45,78,73,43,64,46,81,53,42,50,76,47,81,54,98,68,25,45,35,36,37,36,78,44,84,84,46,20,38,35,57,72,30,70,49,54,34,37,31,35,39,40,87,92,17,63,63,74,38,69,39,49,36,32,56,38,55,53,49,74,69,56,50,51,51,54,51,52,62,53,62,71,70,74,78,92,84,83,77,89,82,88,77,87,86,83,91,80,91,131

Foldseek 3Di:
DDDWDKDWDADPDFDWDWDDDDQKIWIWTADPQKIKIKIARADAAFWFKKKKQFPAKDPKDWDPQWDWDQDPNMIMIGHVASVSTRHHRGITMIMIGHDPRRPDNTIIIMDIDHDDPVRVVVSVVVVVVDDDPDDDDDDDDDDDDDD

Mean predicted aligned error: 12.03 Å